Protein AF-A0A3P6GT91-F1 (afdb_monomer)

Solvent-accessible surface area (backbone atoms only — not comparable to full-atom values): 9144 Å² total; per-residue (Å²): 133,69,62,70,60,53,51,52,50,46,67,76,68,46,82,78,78,81,79,70,80,77,56,79,77,64,68,74,65,67,80,80,69,87,44,94,81,72,54,96,55,75,96,56,79,57,67,67,60,57,50,49,52,51,53,53,48,50,52,51,51,50,53,50,50,56,48,52,58,60,52,58,71,77,64,64,54,88,64,43,43,76,58,49,73,69,58,40,53,53,50,47,52,54,48,52,52,52,42,52,53,44,50,53,55,57,69,66,50,70,93,74,69,84,46,68,69,56,46,51,52,49,52,54,39,52,53,51,45,52,54,43,51,52,50,46,58,53,57,68,43,96,72,44,74,44,75,66,132

Radius of gyration: 37.12 Å; Cα contacts (8 Å, |Δi|>4): 58; chains: 1; bounding box: 46×66×112 Å

Structure (mmCIF, N/CA/C/O backbone):
data_AF-A0A3P6GT91-F1
#
_entry.id   AF-A0A3P6GT91-F1
#
loop_
_atom_site.group_PDB
_atom_site.id
_atom_site.type_symbol
_atom_site.label_atom_id
_atom_site.label_alt_id
_atom_site.label_comp_id
_atom_site.label_asym_id
_atom_site.label_entity_id
_atom_site.label_seq_id
_atom_site.pdbx_PDB_ins_code
_atom_site.Cartn_x
_atom_site.Cartn_y
_atom_site.Cartn_z
_atom_site.occupancy
_atom_site.B_iso_or_equiv
_atom_site.auth_seq_id
_atom_site.auth_comp_id
_atom_site.auth_asym_id
_atom_site.auth_atom_id
_atom_site.pdbx_PDB_model_num
ATOM 1 N N . MET A 1 1 ? -12.685 15.817 -83.928 1.00 68.56 1 MET A N 1
ATOM 2 C CA . MET A 1 1 ? -12.835 16.451 -82.597 1.00 68.56 1 MET A CA 1
ATOM 3 C C . MET A 1 1 ? -13.678 17.709 -82.746 1.00 68.56 1 MET A C 1
ATOM 5 O O . MET A 1 1 ? -13.405 18.485 -83.649 1.00 68.56 1 MET A O 1
ATOM 9 N N . ASN A 1 2 ? -14.715 17.896 -81.923 1.00 84.38 2 ASN A N 1
ATOM 10 C CA . ASN A 1 2 ? -15.602 19.068 -82.006 1.00 84.38 2 ASN A CA 1
ATOM 11 C C . ASN A 1 2 ? -15.091 20.206 -81.112 1.00 84.38 2 ASN A C 1
ATOM 13 O O . ASN A 1 2 ? -15.473 20.325 -79.948 1.00 84.38 2 ASN A O 1
ATOM 17 N N . TYR A 1 3 ? -14.224 21.045 -81.675 1.00 84.50 3 TYR A N 1
ATOM 18 C CA . TYR A 1 3 ? -13.530 22.119 -80.954 1.00 84.50 3 TYR A CA 1
ATOM 19 C C . TYR A 1 3 ? -14.463 23.217 -80.425 1.00 84.50 3 TYR A C 1
ATOM 21 O O . TYR A 1 3 ? -14.218 23.764 -79.354 1.00 84.50 3 TYR A O 1
ATOM 29 N N . ILE A 1 4 ? -15.582 23.477 -81.110 1.00 85.44 4 ILE A N 1
ATOM 30 C CA . ILE A 1 4 ? -16.583 24.468 -80.676 1.00 85.44 4 ILE A CA 1
ATOM 31 C C . ILE A 1 4 ? -17.184 24.069 -79.319 1.00 85.44 4 ILE A C 1
ATOM 33 O O . ILE A 1 4 ? -17.270 24.882 -78.402 1.00 85.44 4 ILE A O 1
ATOM 37 N N . ARG A 1 5 ? -17.537 22.787 -79.160 1.00 83.75 5 ARG A N 1
ATOM 38 C CA . ARG A 1 5 ? -18.122 22.260 -77.918 1.00 83.75 5 ARG A CA 1
ATOM 39 C C . ARG A 1 5 ? -17.104 22.203 -76.779 1.00 83.75 5 ARG A C 1
ATOM 41 O O . ARG A 1 5 ? -17.453 22.481 -75.637 1.00 83.75 5 ARG A O 1
ATOM 48 N N . ALA A 1 6 ? -15.854 21.859 -77.089 1.00 85.00 6 ALA A N 1
ATOM 49 C CA . ALA A 1 6 ? -14.773 21.822 -76.108 1.00 85.00 6 ALA A CA 1
ATOM 50 C C . ALA A 1 6 ? -14.479 23.218 -75.533 1.00 85.00 6 ALA A C 1
ATOM 52 O O . ALA A 1 6 ? -14.380 23.366 -74.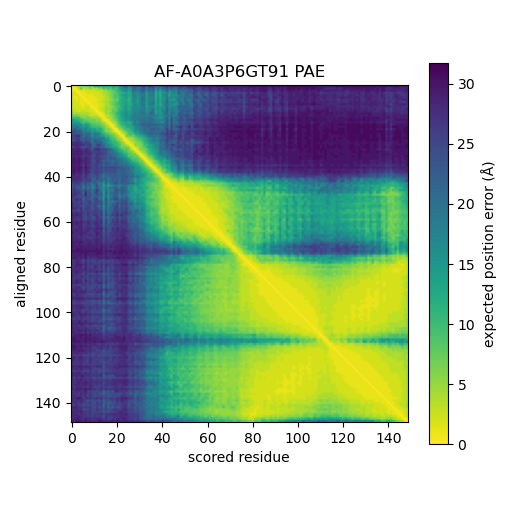317 1.00 85.00 6 ALA A O 1
ATOM 53 N N . ASN A 1 7 ? -14.434 24.246 -76.388 1.00 84.50 7 ASN A N 1
ATOM 54 C CA . ASN A 1 7 ? -14.240 25.628 -75.950 1.00 84.50 7 ASN A CA 1
ATOM 55 C C . ASN A 1 7 ? -15.432 26.153 -75.141 1.00 84.50 7 ASN A C 1
ATOM 57 O O . ASN A 1 7 ? -15.219 26.804 -74.121 1.00 84.50 7 ASN A O 1
ATOM 61 N N . ALA A 1 8 ? -16.669 25.829 -75.541 1.00 85.62 8 ALA A N 1
ATOM 62 C CA . ALA A 1 8 ? -17.860 26.210 -74.780 1.00 85.62 8 ALA A CA 1
ATOM 63 C C . ALA A 1 8 ? -17.804 25.655 -73.346 1.00 85.62 8 ALA A C 1
ATOM 65 O O . ALA A 1 8 ? -17.952 26.410 -72.390 1.00 85.62 8 ALA A O 1
ATOM 66 N N . ASN A 1 9 ? -17.474 24.367 -73.199 1.00 85.00 9 ASN A N 1
ATOM 67 C CA . ASN A 1 9 ? -17.337 23.725 -71.891 1.00 85.00 9 ASN A CA 1
ATOM 68 C C . ASN A 1 9 ? -16.182 24.306 -71.055 1.00 85.00 9 ASN A C 1
ATOM 70 O O . ASN A 1 9 ? -16.309 24.420 -69.836 1.00 85.00 9 ASN A O 1
ATOM 74 N N . ALA A 1 10 ? -15.061 24.670 -71.686 1.00 83.31 10 ALA A N 1
ATOM 75 C CA . ALA A 1 10 ? -13.914 25.260 -70.998 1.00 83.31 10 ALA A CA 1
ATOM 76 C C . ALA A 1 10 ? -14.217 26.660 -70.441 1.00 83.31 10 ALA A C 1
ATOM 78 O O . ALA A 1 10 ? -13.710 27.009 -69.383 1.00 83.31 10 ALA A O 1
ATOM 79 N N . VAL A 1 11 ? -15.060 27.450 -71.110 1.00 79.00 11 VAL A N 1
ATOM 80 C CA . VAL A 1 11 ? -15.469 28.774 -70.614 1.00 79.00 11 VAL A CA 1
ATOM 81 C C . VAL A 1 11 ? -16.519 28.657 -69.510 1.00 79.00 11 VAL A C 1
ATOM 83 O O . VAL A 1 11 ? -16.444 29.379 -68.521 1.00 79.00 11 VAL A O 1
ATOM 86 N N . THR A 1 12 ? -17.490 27.751 -69.649 1.00 79.56 12 THR A N 1
ATOM 87 C CA . THR A 1 12 ? -18.595 27.636 -68.683 1.00 79.56 12 THR A CA 1
ATOM 88 C C . THR A 1 12 ? -18.196 26.937 -67.389 1.00 79.56 12 THR A C 1
ATOM 90 O O . THR A 1 12 ? -18.691 27.297 -66.326 1.00 79.56 12 THR A O 1
ATOM 93 N N . TYR A 1 13 ? -17.324 25.929 -67.470 1.00 81.56 13 TYR A N 1
ATOM 94 C CA . TYR A 1 13 ? -16.932 25.102 -66.323 1.00 81.56 13 TYR A CA 1
ATOM 95 C C . TYR A 1 13 ? -15.445 25.212 -65.973 1.00 81.56 13 TYR A C 1
ATOM 97 O O . TYR A 1 13 ? -15.000 24.619 -64.989 1.00 81.56 13 TYR A O 1
ATOM 105 N N . GLY A 1 14 ? -14.656 25.945 -66.761 1.00 74.25 14 GLY A N 1
ATOM 106 C CA . GLY A 1 14 ? -13.252 26.177 -66.452 1.00 74.25 14 GLY A CA 1
ATOM 107 C C . GLY A 1 14 ? -13.107 27.106 -65.258 1.00 74.25 14 GLY A C 1
ATOM 108 O O . GLY A 1 14 ? -13.643 28.211 -65.229 1.00 74.25 14 GLY A O 1
ATOM 109 N N . GLN A 1 15 ? -12.339 26.673 -64.263 1.00 70.75 15 GLN A N 1
ATOM 110 C CA . GLN A 1 15 ? -11.914 27.559 -63.189 1.00 70.75 15 GLN A CA 1
ATOM 111 C C . GLN A 1 15 ? -10.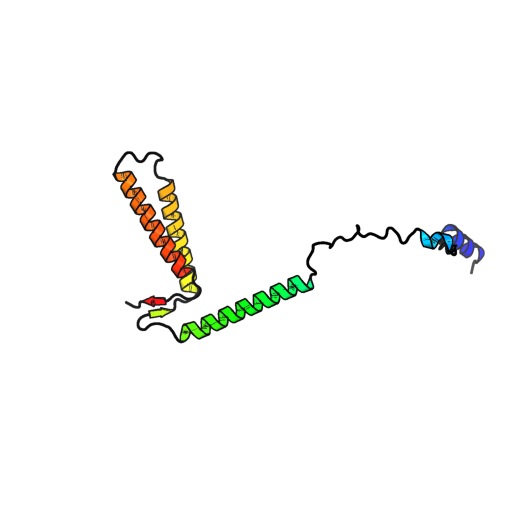908 28.565 -63.754 1.00 70.75 15 GLN A C 1
ATOM 113 O O . GLN A 1 15 ? -9.759 28.219 -64.040 1.00 70.75 15 GLN A O 1
ATOM 118 N N . VAL A 1 16 ? -11.329 29.821 -63.909 1.00 65.06 16 VAL A N 1
ATOM 119 C CA . VAL A 1 16 ? -10.414 30.921 -64.219 1.00 65.06 16 VAL A CA 1
ATOM 120 C C . VAL A 1 16 ? -9.514 31.118 -63.004 1.00 65.06 16 VAL A C 1
ATOM 122 O O . VAL A 1 16 ? -9.934 31.632 -61.968 1.00 65.06 16 VAL A O 1
ATOM 125 N N . ARG A 1 17 ? -8.251 30.695 -63.105 1.00 64.50 17 ARG A N 1
ATOM 126 C CA . ARG A 1 17 ? -7.225 31.160 -62.172 1.00 64.50 17 ARG A CA 1
ATOM 127 C C . ARG A 1 17 ? -7.024 32.643 -62.453 1.00 64.50 17 ARG A C 1
ATOM 129 O O . ARG A 1 17 ? -6.371 32.993 -63.432 1.00 64.50 17 ARG A O 1
ATOM 136 N N . ASN A 1 18 ? -7.595 33.497 -61.608 1.00 59.84 18 ASN A N 1
ATOM 137 C CA . ASN A 1 18 ? -7.303 34.926 -61.592 1.00 59.84 18 ASN A CA 1
ATOM 138 C C . ASN A 1 18 ? -5.818 35.121 -61.268 1.00 59.84 18 ASN A C 1
ATOM 140 O O . ASN A 1 18 ? -5.442 35.309 -60.117 1.00 59.84 18 ASN A O 1
ATOM 144 N N . GLN A 1 19 ? -4.961 35.077 -62.283 1.00 59.94 19 GLN A N 1
ATOM 145 C CA . GLN A 1 19 ? -3.616 35.627 -62.193 1.00 59.94 19 GLN A CA 1
ATOM 146 C C . GLN A 1 19 ? -3.716 37.109 -62.535 1.00 59.94 19 GLN A C 1
ATOM 148 O O . GLN A 1 19 ? -3.312 37.550 -63.606 1.00 59.94 19 GLN A O 1
ATOM 153 N N . ARG A 1 20 ? -4.343 37.874 -61.637 1.00 52.84 20 ARG A N 1
ATOM 154 C CA . ARG A 1 20 ? -4.221 39.329 -61.651 1.00 52.84 20 ARG A CA 1
ATOM 155 C C . ARG A 1 20 ? -2.794 39.613 -61.165 1.00 52.84 20 ARG A C 1
ATOM 157 O O . ARG A 1 20 ? -2.501 39.234 -60.031 1.00 52.84 20 ARG A O 1
ATOM 164 N N . PRO A 1 21 ? -1.882 40.168 -61.983 1.00 52.72 21 PRO A N 1
ATOM 165 C CA . PRO A 1 21 ? -0.572 40.546 -61.472 1.00 52.72 21 PRO A CA 1
ATOM 166 C C . PRO A 1 21 ? -0.800 41.621 -60.409 1.00 52.72 21 PRO A C 1
ATOM 168 O O . PRO A 1 21 ? -1.473 42.619 -60.673 1.00 52.72 21 PRO A O 1
ATOM 171 N N . ALA A 1 22 ? -0.332 41.362 -5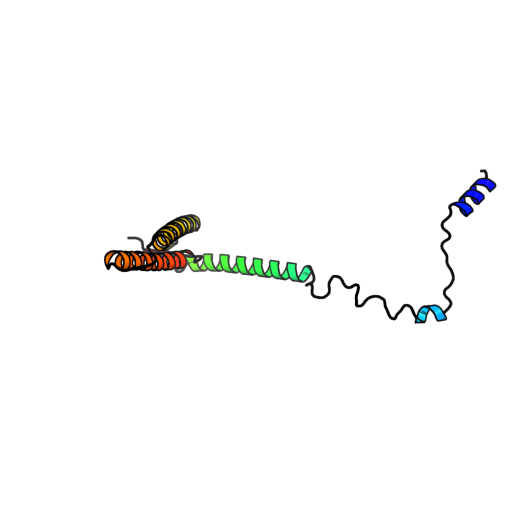9.190 1.00 54.22 22 ALA A N 1
ATOM 172 C CA . ALA A 1 22 ? -0.452 42.306 -58.091 1.00 54.22 22 ALA A CA 1
ATOM 173 C C . ALA A 1 22 ? 0.298 43.591 -58.462 1.00 54.22 22 ALA A C 1
ATOM 175 O O . ALA A 1 22 ? 1.482 43.543 -58.797 1.00 54.22 22 ALA A O 1
ATOM 176 N N . SER A 1 23 ? -0.391 44.729 -58.420 1.00 56.97 23 SER A N 1
ATOM 177 C CA . SER A 1 23 ? 0.263 46.034 -58.350 1.00 56.97 23 SER A CA 1
ATOM 178 C C . SER A 1 23 ? 1.127 46.079 -57.086 1.00 56.97 23 SER A C 1
ATOM 180 O O . SER A 1 23 ? 0.686 45.626 -56.031 1.00 56.97 23 SER A O 1
ATOM 182 N N . GLU A 1 24 ? 2.345 46.627 -57.174 1.00 53.78 24 GLU A N 1
ATOM 183 C CA . GLU A 1 24 ? 3.306 46.694 -56.053 1.00 53.78 24 GLU A CA 1
ATOM 184 C C . GLU A 1 24 ? 2.724 47.337 -54.775 1.00 53.78 24 GLU A C 1
ATOM 186 O O . GLU A 1 24 ? 3.151 47.020 -53.665 1.00 53.78 24 GLU A O 1
ATOM 191 N N . GLU A 1 25 ? 1.701 48.181 -54.920 1.00 53.03 25 GLU A N 1
ATOM 192 C CA . GLU A 1 25 ? 0.977 48.857 -53.838 1.00 53.03 25 GLU A CA 1
ATOM 193 C C . GLU A 1 25 ? 0.173 47.892 -52.932 1.00 53.03 25 GLU A C 1
ATOM 195 O O . GLU A 1 25 ? 0.028 48.148 -51.735 1.00 53.03 25 GLU A O 1
ATOM 200 N N . ASP A 1 26 ? -0.285 46.741 -53.440 1.00 49.66 26 ASP A N 1
ATOM 201 C CA . ASP A 1 26 ? -1.113 45.792 -52.671 1.00 49.66 26 ASP A CA 1
ATOM 202 C C . ASP A 1 26 ? -0.281 44.895 -51.730 1.00 49.66 26 ASP A C 1
ATOM 204 O O . ASP A 1 26 ? -0.779 44.374 -50.728 1.00 49.66 26 ASP A O 1
ATOM 208 N N . LEU A 1 27 ? 1.024 44.761 -51.991 1.00 50.31 27 LEU A N 1
ATOM 209 C CA . LEU A 1 27 ? 1.942 43.925 -51.203 1.00 50.31 27 LEU A CA 1
ATOM 210 C C . LEU A 1 27 ? 2.279 44.525 -49.827 1.00 50.31 27 LEU A C 1
ATOM 212 O O . LEU A 1 27 ? 2.831 43.835 -48.966 1.00 50.31 27 LEU A O 1
ATOM 216 N N . LYS A 1 28 ? 1.947 45.800 -49.586 1.00 45.31 28 LYS A N 1
ATOM 217 C CA . LYS A 1 28 ? 2.337 46.512 -48.359 1.00 45.31 28 LYS A CA 1
ATOM 218 C C . LYS A 1 28 ? 1.324 46.392 -47.211 1.00 45.31 28 LYS A C 1
ATOM 220 O O . LYS A 1 28 ? 1.666 46.704 -46.072 1.00 45.31 28 LYS A O 1
ATOM 225 N N . CYS A 1 29 ? 0.112 45.892 -47.469 1.00 40.44 29 CYS A N 1
ATOM 226 C CA . CYS A 1 29 ? -0.962 45.788 -46.469 1.00 40.44 29 CYS A CA 1
ATOM 227 C C . CYS A 1 29 ? -1.135 44.376 -45.862 1.00 40.44 29 CYS A C 1
ATOM 229 O O . CYS A 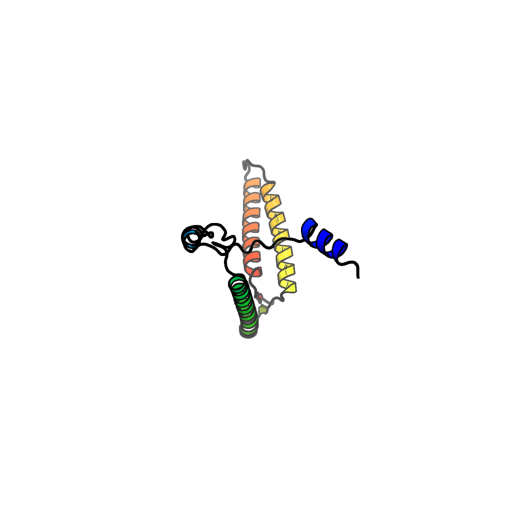1 29 ? -1.493 44.251 -44.688 1.00 40.44 29 CYS A O 1
ATOM 231 N N . GLU A 1 30 ? -0.804 43.300 -46.585 1.00 44.78 30 GLU A N 1
ATOM 232 C CA . GLU A 1 30 ? -1.022 41.925 -46.093 1.00 44.78 30 GLU A CA 1
ATOM 233 C C . GLU A 1 30 ? 0.021 41.433 -45.079 1.00 44.78 30 GLU A C 1
ATO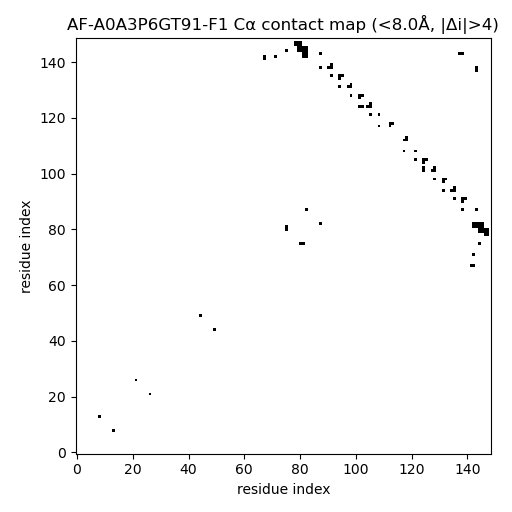M 235 O O . GLU A 1 30 ? -0.195 40.431 -44.398 1.00 44.78 30 GLU A O 1
ATOM 240 N N . ASN A 1 31 ? 1.135 42.146 -44.900 1.00 49.97 31 ASN A N 1
ATOM 241 C CA . ASN A 1 31 ? 2.201 41.673 -44.014 1.00 49.97 31 ASN A CA 1
ATOM 242 C C . ASN A 1 31 ? 2.069 42.139 -42.553 1.00 49.97 31 ASN A C 1
ATOM 244 O O . ASN A 1 31 ? 2.972 41.925 -41.747 1.00 49.97 31 ASN A O 1
ATOM 248 N N . SER A 1 32 ? 0.946 42.769 -42.187 1.00 53.53 32 SER A N 1
ATOM 249 C CA . SER A 1 32 ? 0.706 43.238 -40.813 1.00 53.53 32 SER A CA 1
ATOM 250 C C . SER A 1 32 ? -0.111 42.275 -39.939 1.00 53.53 32 SER A C 1
ATOM 252 O O . SER A 1 32 ? -0.196 42.490 -38.730 1.00 53.53 32 SER A O 1
ATOM 254 N N . ARG A 1 33 ? -0.729 41.215 -40.492 1.00 50.91 33 ARG A N 1
ATOM 255 C CA . ARG A 1 33 ? -1.738 40.424 -39.751 1.00 50.91 33 ARG A CA 1
ATOM 256 C C . ARG A 1 33 ? -1.799 38.920 -40.047 1.00 50.91 33 ARG A C 1
ATOM 258 O O . ARG A 1 33 ? -2.804 38.294 -39.716 1.00 50.91 33 ARG A O 1
ATOM 265 N N . SER A 1 34 ? -0.736 38.273 -40.527 1.00 52.41 34 SER A N 1
ATOM 266 C CA . SER A 1 34 ? -0.675 36.797 -40.535 1.00 52.41 34 SER A CA 1
ATOM 267 C C . SER A 1 34 ? -0.304 36.227 -39.152 1.00 52.41 34 SER A C 1
ATOM 269 O O . SER A 1 34 ? 0.638 35.468 -38.951 1.00 52.41 34 SER A O 1
ATOM 271 N N . SER A 1 35 ? -1.164 36.527 -38.177 1.00 55.59 35 SER A N 1
ATOM 272 C CA . SER A 1 35 ? -1.512 35.609 -37.094 1.00 55.59 35 SER A CA 1
ATOM 273 C C . SER A 1 35 ? -0.448 35.284 -36.031 1.00 55.59 35 SER A C 1
ATOM 275 O O . SER A 1 35 ? -0.159 34.129 -35.720 1.00 55.59 35 SER A O 1
ATOM 277 N N . VAL A 1 36 ? -0.009 36.295 -35.277 1.00 54.25 36 VAL A N 1
ATOM 278 C CA . VAL A 1 36 ? 0.438 36.032 -33.889 1.00 54.25 36 VAL A CA 1
ATOM 279 C C . VAL A 1 36 ? -0.655 35.265 -33.101 1.00 54.25 36 VAL A C 1
ATOM 281 O O . VAL A 1 36 ? -0.347 34.498 -32.191 1.00 54.25 36 VAL A O 1
ATOM 284 N N . THR A 1 37 ? -1.919 35.386 -33.526 1.00 54.81 37 THR A N 1
ATOM 285 C CA . THR A 1 37 ? -3.135 34.813 -32.935 1.00 54.81 37 THR A CA 1
ATOM 286 C C . THR A 1 37 ? -3.655 33.496 -33.544 1.00 54.81 37 THR A C 1
ATOM 288 O O . THR A 1 37 ? -4.572 32.927 -32.964 1.00 54.81 37 THR A O 1
ATOM 291 N N . ALA A 1 38 ? -3.089 32.933 -34.625 1.00 55.56 38 ALA A N 1
ATOM 292 C CA . ALA A 1 38 ? -3.492 31.594 -35.130 1.00 55.56 38 ALA A CA 1
ATOM 293 C C . ALA A 1 38 ? -2.584 30.465 -34.614 1.00 55.56 38 ALA A C 1
ATOM 295 O O . ALA A 1 38 ? -2.441 29.404 -35.219 1.00 55.56 38 ALA A O 1
ATOM 296 N N . ARG A 1 39 ? -1.905 30.688 -33.490 1.00 59.50 39 ARG A N 1
ATOM 297 C CA . ARG A 1 39 ? -0.873 29.777 -32.998 1.00 59.50 39 ARG A CA 1
ATOM 298 C C . ARG A 1 39 ? -1.494 28.821 -31.977 1.00 59.50 39 ARG A C 1
ATOM 300 O O . ARG A 1 39 ? -1.322 29.008 -30.777 1.00 59.50 39 ARG A O 1
ATOM 307 N N . SER A 1 40 ? -2.176 27.763 -32.435 1.00 63.25 40 SER A N 1
ATOM 308 C CA . SER A 1 40 ? -2.865 26.751 -31.589 1.00 63.25 40 SER A CA 1
ATOM 309 C C . SER A 1 40 ? -1.968 25.992 -30.583 1.00 63.25 40 SER A C 1
ATOM 311 O O . SER A 1 40 ? -2.429 25.087 -29.874 1.00 63.25 40 SER A O 1
ATOM 313 N N . ASN A 1 41 ? -0.677 26.327 -30.550 1.00 65.00 41 ASN A N 1
ATOM 314 C CA . ASN A 1 41 ? 0.389 25.630 -29.843 1.00 65.00 41 ASN A CA 1
ATOM 315 C C . ASN A 1 41 ? 1.227 26.553 -28.941 1.00 65.00 41 ASN A C 1
ATOM 317 O O . ASN A 1 41 ? 2.220 26.098 -28.379 1.00 65.00 41 ASN A O 1
ATOM 321 N N . LEU A 1 42 ? 0.853 27.828 -28.768 1.00 76.94 42 LEU A N 1
ATOM 322 C CA . LEU A 1 42 ? 1.480 28.669 -27.743 1.00 76.94 42 LEU A CA 1
ATOM 323 C C . LEU A 1 42 ? 1.204 28.075 -26.352 1.00 76.94 42 LEU A C 1
ATOM 325 O O . LEU A 1 42 ? 0.086 27.658 -26.060 1.00 76.94 42 LEU A O 1
ATOM 329 N N . GLY A 1 43 ? 2.238 27.979 -25.515 1.00 80.62 43 GLY A N 1
ATOM 330 C CA . GLY A 1 43 ? 2.153 27.398 -24.168 1.00 80.62 43 GLY A CA 1
ATOM 331 C C . GLY A 1 43 ? 2.176 25.863 -24.101 1.00 80.62 43 GLY A C 1
ATOM 332 O O . GLY A 1 43 ? 2.335 25.313 -23.013 1.00 80.62 43 GLY A O 1
ATOM 333 N N . LYS A 1 44 ? 2.081 25.147 -25.232 1.00 85.06 44 LYS A N 1
ATOM 334 C CA . LYS A 1 44 ? 2.223 23.681 -25.267 1.00 85.06 44 LYS A CA 1
ATOM 335 C C . LYS A 1 44 ? 3.683 23.298 -25.477 1.00 85.06 44 LYS A C 1
ATOM 337 O O . LYS A 1 44 ? 4.355 23.844 -26.350 1.00 85.06 44 LYS A O 1
ATOM 342 N N . LEU A 1 45 ? 4.168 22.316 -24.716 1.00 87.56 45 LEU A N 1
ATOM 343 C CA . LEU A 1 45 ? 5.492 21.757 -24.969 1.00 87.56 45 LEU A CA 1
ATOM 344 C C . LEU A 1 45 ? 5.496 20.995 -26.306 1.00 87.56 45 LEU A C 1
ATOM 346 O O . LEU A 1 45 ? 4.609 20.169 -26.536 1.00 87.56 45 LEU A O 1
ATOM 350 N N . PRO A 1 46 ? 6.512 21.200 -27.160 1.00 90.25 46 PRO A N 1
ATOM 351 C CA . PRO A 1 46 ? 6.742 20.364 -28.329 1.00 90.25 46 PRO A CA 1
ATOM 352 C C . PRO A 1 46 ? 6.756 18.863 -28.003 1.00 90.25 46 PRO A C 1
ATOM 354 O O . PRO A 1 46 ? 7.355 18.431 -27.014 1.00 90.25 46 PRO A O 1
ATOM 357 N N . CYS A 1 47 ? 6.156 18.048 -28.878 1.00 89.88 47 CYS A N 1
ATOM 358 C CA . CYS A 1 47 ? 6.005 16.600 -28.672 1.00 89.88 47 CYS A CA 1
ATOM 359 C C . CYS A 1 47 ? 7.336 15.884 -28.381 1.00 89.88 47 CYS A C 1
ATOM 361 O O . CYS A 1 47 ? 7.380 14.961 -27.568 1.00 89.88 47 CYS A O 1
ATOM 363 N N . TYR A 1 48 ? 8.434 16.327 -29.002 1.00 93.38 48 TYR A N 1
ATOM 364 C CA . TYR A 1 48 ? 9.752 15.726 -28.796 1.00 93.38 48 TYR A CA 1
ATOM 365 C C . TYR A 1 48 ? 10.289 15.942 -27.372 1.00 93.38 48 TYR A C 1
ATOM 367 O O . TYR A 1 48 ? 10.946 15.049 -26.845 1.00 93.38 48 TYR A O 1
ATOM 375 N N . LEU A 1 49 ? 9.980 17.075 -26.725 1.00 94.50 49 LEU A N 1
ATOM 376 C CA . LEU A 1 49 ? 10.378 17.337 -25.337 1.00 94.50 49 LEU A CA 1
ATOM 377 C C . LEU A 1 49 ? 9.596 16.455 -24.365 1.00 94.50 49 LEU A C 1
ATOM 379 O O . LEU A 1 49 ? 10.173 15.915 -23.424 1.00 94.50 49 LEU A O 1
ATOM 383 N N . ILE A 1 50 ? 8.298 16.258 -24.617 1.00 95.31 50 ILE A N 1
ATOM 384 C CA . ILE A 1 50 ? 7.458 15.344 -23.830 1.00 95.31 50 ILE A CA 1
ATOM 385 C C . ILE A 1 50 ? 7.987 13.912 -23.957 1.00 95.31 50 ILE A C 1
ATOM 387 O O . ILE A 1 50 ? 8.169 13.233 -22.946 1.00 95.31 50 ILE A O 1
ATOM 391 N N . ARG A 1 51 ? 8.272 13.465 -25.188 1.00 96.25 51 ARG A N 1
ATOM 392 C CA . ARG A 1 51 ? 8.848 12.141 -25.455 1.00 96.25 51 ARG A CA 1
ATOM 393 C C . ARG A 1 51 ? 10.197 11.969 -24.755 1.00 96.25 51 ARG A C 1
ATOM 395 O O . ARG A 1 51 ? 10.362 11.013 -24.008 1.00 96.25 51 ARG A O 1
ATOM 402 N N . ARG A 1 52 ? 11.109 12.932 -24.905 1.00 96.69 52 ARG A N 1
ATOM 403 C CA . ARG A 1 52 ? 12.427 12.907 -24.258 1.00 96.69 52 ARG A CA 1
ATOM 404 C C . ARG A 1 52 ? 12.324 12.843 -22.733 1.00 96.69 52 ARG A C 1
ATOM 406 O O . ARG A 1 52 ? 13.007 12.038 -22.113 1.00 96.69 52 ARG A O 1
ATOM 413 N N . ARG A 1 53 ? 11.429 13.627 -22.119 1.00 96.00 53 ARG A N 1
ATOM 414 C CA . ARG A 1 53 ? 11.193 13.578 -20.666 1.00 96.00 53 ARG A CA 1
ATOM 415 C C . ARG A 1 53 ? 10.710 12.197 -20.216 1.00 96.00 53 ARG A C 1
ATOM 417 O O . ARG A 1 53 ? 11.180 11.707 -19.194 1.00 96.00 53 ARG A O 1
ATOM 424 N N . LYS A 1 54 ? 9.804 11.566 -20.973 1.00 95.88 54 LYS A N 1
ATOM 425 C CA . LYS A 1 54 ? 9.334 10.198 -20.694 1.00 95.88 54 LYS A CA 1
ATOM 426 C C . LYS A 1 54 ? 10.462 9.172 -20.813 1.00 95.88 54 LYS A C 1
ATOM 428 O O . LYS A 1 54 ? 10.606 8.340 -19.926 1.00 95.88 54 LYS A O 1
ATOM 433 N N . GLU A 1 55 ? 11.280 9.253 -21.861 1.00 96.19 55 GLU A N 1
ATOM 434 C CA . GLU A 1 55 ? 12.438 8.369 -22.054 1.00 96.19 55 GLU A CA 1
ATOM 435 C C . GLU A 1 55 ? 13.463 8.513 -20.921 1.00 96.19 55 GLU A C 1
ATOM 437 O O . GLU A 1 55 ? 13.931 7.517 -20.374 1.00 96.19 55 GLU A O 1
ATOM 442 N N . GLU A 1 56 ? 13.790 9.743 -20.519 1.00 95.19 56 GLU A N 1
ATOM 443 C CA . GLU A 1 56 ? 14.703 10.004 -19.400 1.00 95.19 56 GLU A CA 1
ATOM 444 C C . GLU A 1 56 ? 14.136 9.497 -18.066 1.00 95.19 56 GLU A C 1
ATOM 446 O O . GLU A 1 56 ? 14.875 8.940 -17.254 1.00 95.19 56 GLU A O 1
ATOM 451 N N . GLN A 1 57 ? 12.829 9.652 -17.837 1.00 93.38 57 GLN A N 1
ATOM 452 C CA . GLN A 1 57 ? 12.150 9.095 -16.665 1.00 93.38 57 GLN A CA 1
ATOM 453 C C . GLN A 1 57 ? 12.188 7.563 -16.659 1.00 93.38 57 GLN A C 1
ATOM 455 O O . GLN A 1 57 ? 12.499 6.978 -15.623 1.00 93.38 57 GLN A O 1
ATOM 460 N N . ALA A 1 58 ? 11.936 6.921 -17.801 1.00 94.00 58 ALA A N 1
ATOM 461 C CA . ALA A 1 58 ? 12.008 5.469 -17.938 1.00 94.00 58 ALA A CA 1
ATOM 462 C C . ALA A 1 58 ? 13.426 4.946 -17.660 1.00 94.00 58 ALA A C 1
ATOM 464 O O . ALA A 1 58 ? 13.595 4.071 -16.814 1.00 94.00 58 ALA A O 1
ATOM 465 N N . LYS A 1 59 ? 14.454 5.558 -18.267 1.00 93.25 59 LYS A N 1
ATOM 466 C CA . LYS A 1 59 ? 15.865 5.217 -18.016 1.00 93.25 59 LYS A CA 1
ATOM 467 C C . LYS A 1 59 ? 16.245 5.379 -16.543 1.00 93.25 59 LYS A C 1
ATOM 469 O O . LYS A 1 59 ? 16.901 4.515 -15.974 1.00 93.25 59 LYS A O 1
ATOM 474 N N . LYS A 1 60 ? 15.820 6.470 -15.892 1.00 90.94 60 LYS A N 1
ATOM 475 C CA . LYS A 1 60 ? 16.058 6.677 -14.451 1.00 90.94 60 LYS A CA 1
ATOM 476 C C . LYS A 1 60 ? 15.376 5.607 -13.597 1.00 90.94 60 LYS A C 1
ATOM 478 O O . LYS A 1 60 ? 15.986 5.133 -12.644 1.00 90.94 60 LYS A O 1
ATOM 483 N N . ALA A 1 61 ? 14.145 5.222 -13.932 1.00 86.94 61 ALA A N 1
ATOM 484 C CA . ALA A 1 61 ? 13.420 4.171 -13.222 1.00 86.94 61 ALA A CA 1
ATOM 485 C C . ALA A 1 61 ? 14.101 2.800 -13.373 1.00 86.94 61 ALA A C 1
ATOM 487 O O . ALA A 1 61 ? 14.232 2.072 -12.394 1.00 86.94 61 ALA A O 1
ATOM 488 N N . GLU A 1 62 ? 14.588 2.470 -14.569 1.00 86.06 62 GLU A N 1
ATOM 489 C CA . GLU A 1 62 ? 15.342 1.241 -14.840 1.00 86.06 62 GLU A CA 1
ATOM 490 C C . GLU A 1 62 ? 16.689 1.208 -14.097 1.00 86.06 62 GLU A C 1
ATOM 492 O O . GLU A 1 62 ? 17.032 0.214 -13.451 1.00 86.06 62 GLU A O 1
ATOM 497 N N . LEU A 1 63 ? 17.427 2.324 -14.091 1.00 84.69 63 LEU A N 1
ATOM 498 C CA . LEU A 1 63 ? 18.655 2.454 -13.302 1.00 84.69 63 LEU A CA 1
ATOM 499 C C . LEU A 1 63 ? 18.388 2.327 -11.797 1.00 84.69 63 LEU A C 1
ATOM 501 O O . LEU A 1 63 ? 19.178 1.713 -11.089 1.00 84.69 63 LEU A O 1
ATOM 505 N N . ALA A 1 64 ? 17.279 2.874 -11.296 1.00 80.25 64 ALA A N 1
ATOM 506 C CA . ALA A 1 64 ? 16.903 2.724 -9.893 1.00 80.25 64 ALA A CA 1
ATOM 507 C C . ALA A 1 64 ? 16.575 1.263 -9.543 1.00 80.25 64 ALA A C 1
ATOM 509 O O . ALA A 1 64 ? 17.029 0.777 -8.512 1.00 80.25 64 ALA A O 1
ATOM 510 N N . ARG A 1 65 ? 15.852 0.542 -10.413 1.00 77.00 65 ARG A N 1
ATOM 511 C CA . ARG A 1 65 ? 15.579 -0.898 -10.240 1.00 77.00 65 ARG A CA 1
ATOM 512 C C . ARG A 1 65 ? 16.868 -1.715 -10.216 1.00 77.00 65 ARG A C 1
ATOM 514 O O . ARG A 1 65 ? 17.120 -2.419 -9.248 1.00 77.00 65 ARG A O 1
ATOM 521 N N . SER A 1 66 ? 17.733 -1.532 -11.213 1.00 73.81 66 SER A N 1
ATOM 522 C CA . SER A 1 66 ? 18.992 -2.284 -11.293 1.00 73.81 66 SER A CA 1
ATOM 523 C C . SER A 1 66 ? 19.943 -1.993 -10.128 1.00 73.81 66 SER A C 1
ATOM 525 O O . SER A 1 66 ? 20.608 -2.912 -9.654 1.00 73.81 66 SER A O 1
ATOM 527 N N . LYS A 1 67 ? 19.991 -0.751 -9.623 1.00 73.44 67 LYS A N 1
ATOM 528 C CA . LYS A 1 67 ? 20.718 -0.412 -8.387 1.00 73.44 67 LYS A CA 1
ATOM 529 C C . LYS A 1 67 ? 20.126 -1.104 -7.164 1.00 73.44 67 LYS A C 1
ATOM 531 O O . LYS A 1 67 ? 20.874 -1.729 -6.424 1.00 73.44 67 LYS A O 1
ATOM 536 N N . ASN A 1 68 ? 18.806 -1.049 -6.996 1.00 68.00 68 ASN A N 1
ATOM 537 C CA . ASN A 1 68 ? 18.102 -1.707 -5.894 1.00 68.00 68 ASN A CA 1
ATOM 538 C C . ASN A 1 68 ? 18.355 -3.224 -5.878 1.00 68.00 68 ASN A C 1
ATOM 540 O O . ASN A 1 68 ? 18.561 -3.811 -4.817 1.00 68.00 68 ASN A O 1
ATOM 544 N N . ASP A 1 69 ? 18.393 -3.862 -7.047 1.00 67.50 69 ASP A N 1
ATOM 545 C CA . ASP A 1 69 ? 18.684 -5.292 -7.154 1.00 67.50 69 ASP A CA 1
ATOM 546 C C . ASP A 1 69 ? 20.143 -5.616 -6.812 1.00 67.50 69 ASP A C 1
ATOM 548 O O . ASP A 1 69 ? 20.401 -6.571 -6.077 1.00 67.50 69 ASP A O 1
ATOM 552 N N . ARG A 1 70 ? 21.092 -4.786 -7.273 1.00 63.19 70 ARG A N 1
ATOM 553 C CA . ARG A 1 70 ? 22.527 -4.936 -6.976 1.00 63.19 70 ARG A CA 1
ATOM 554 C C . ARG A 1 70 ? 22.857 -4.696 -5.502 1.00 63.19 70 ARG A C 1
ATOM 556 O O . ARG A 1 70 ? 23.607 -5.471 -4.918 1.00 63.19 70 ARG A O 1
ATOM 563 N N . GLU A 1 71 ? 22.305 -3.645 -4.901 1.00 60.84 71 GLU A N 1
ATOM 564 C CA . GLU A 1 71 ? 22.527 -3.302 -3.490 1.00 60.84 71 GLU A CA 1
ATOM 565 C C . GLU A 1 71 ? 21.800 -4.277 -2.551 1.00 60.84 71 GLU A C 1
ATOM 567 O O . GLU A 1 71 ? 22.340 -4.658 -1.512 1.00 60.84 71 GLU A O 1
ATOM 572 N N . GLY A 1 72 ? 20.616 -4.763 -2.940 1.00 58.06 72 GLY A N 1
ATOM 573 C CA . GLY A 1 72 ? 19.807 -5.663 -2.116 1.00 58.06 72 GLY A CA 1
ATOM 574 C C . GLY A 1 72 ? 20.405 -7.059 -1.895 1.00 58.06 72 GLY A C 1
ATOM 575 O O . GLY A 1 72 ? 20.051 -7.720 -0.922 1.00 58.06 72 GLY A O 1
ATOM 576 N N . SER A 1 73 ? 21.315 -7.521 -2.760 1.00 57.69 73 SER A N 1
ATOM 577 C CA . SER A 1 73 ? 21.989 -8.817 -2.577 1.00 57.69 73 SER A CA 1
ATOM 578 C C . SER A 1 73 ? 23.227 -8.739 -1.678 1.00 57.69 73 SER A C 1
ATOM 580 O O . SER A 1 73 ? 23.599 -9.749 -1.090 1.00 57.69 73 SER A O 1
ATOM 582 N N . ALA A 1 74 ? 23.876 -7.575 -1.573 1.00 60.94 74 ALA A N 1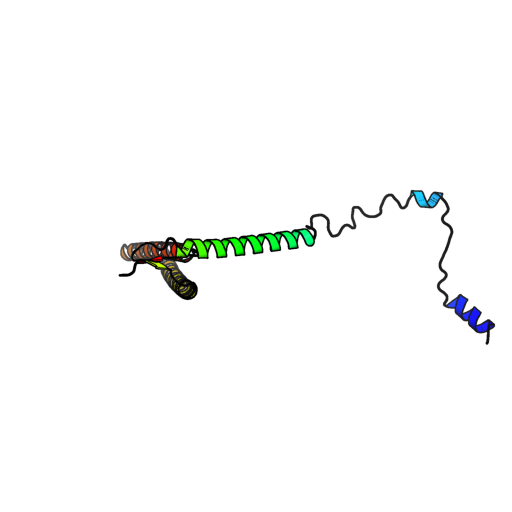
ATOM 583 C CA . ALA A 1 74 ? 25.144 -7.422 -0.852 1.00 60.94 74 ALA A CA 1
ATOM 584 C C . ALA A 1 74 ? 24.973 -6.990 0.620 1.00 60.94 74 ALA A C 1
ATOM 586 O O . ALA A 1 74 ? 25.919 -7.091 1.394 1.00 60.94 74 ALA A O 1
ATOM 587 N N . LEU A 1 75 ? 23.779 -6.526 1.013 1.00 69.62 75 LEU A N 1
ATOM 588 C CA . LEU A 1 75 ? 23.492 -5.964 2.343 1.00 69.62 75 LEU A CA 1
ATOM 589 C C . LEU A 1 75 ? 22.360 -6.676 3.099 1.00 69.62 75 LEU A C 1
ATOM 591 O O . LEU A 1 75 ? 21.767 -6.087 4.001 1.00 69.62 75 LEU A O 1
ATOM 595 N N . THR A 1 76 ? 22.028 -7.925 2.762 1.00 76.25 76 THR A N 1
ATOM 596 C CA . THR A 1 76 ? 21.044 -8.663 3.573 1.00 76.25 76 THR A CA 1
ATOM 597 C C . THR A 1 76 ? 21.627 -8.881 4.977 1.00 76.25 76 THR A C 1
ATOM 599 O O . THR A 1 76 ? 22.662 -9.543 5.089 1.00 76.25 76 THR A O 1
ATOM 602 N N . PRO A 1 77 ? 21.021 -8.328 6.047 1.00 83.25 77 PRO A N 1
ATOM 603 C CA . PRO A 1 77 ? 21.557 -8.489 7.392 1.00 83.25 77 PRO A CA 1
ATOM 604 C C . PRO A 1 77 ? 21.552 -9.970 7.807 1.00 83.25 77 PRO A C 1
ATOM 606 O O . PRO A 1 77 ? 20.648 -10.711 7.409 1.00 83.25 77 PRO A O 1
ATOM 609 N N . PRO A 1 78 ? 22.517 -10.428 8.623 1.00 86.06 78 PRO A N 1
ATOM 610 C CA . PRO A 1 78 ? 22.527 -11.803 9.112 1.00 86.06 78 PRO A CA 1
ATOM 611 C C . PRO A 1 78 ? 21.230 -12.121 9.872 1.00 86.06 78 PRO A C 1
ATOM 613 O O . PRO A 1 78 ? 20.672 -11.272 10.573 1.00 86.06 78 PRO A O 1
ATOM 616 N N . GLY A 1 79 ? 20.714 -13.338 9.690 1.00 89.50 79 GLY A N 1
ATOM 617 C CA . GLY A 1 79 ? 19.435 -13.766 10.272 1.00 89.50 79 GLY A CA 1
ATOM 618 C C . GLY A 1 79 ? 18.196 -13.098 9.664 1.00 89.50 79 GLY A C 1
ATOM 619 O O . GLY A 1 79 ? 17.112 -13.234 10.218 1.00 89.50 79 GLY A O 1
ATOM 620 N N . HIS A 1 80 ? 18.328 -12.374 8.548 1.00 91.44 80 HIS A N 1
ATOM 621 C CA . HIS A 1 80 ? 17.197 -11.794 7.827 1.00 91.44 80 HIS A CA 1
ATOM 622 C C . HIS A 1 80 ? 17.086 -12.368 6.415 1.00 91.44 80 HIS A C 1
ATOM 624 O O . HIS A 1 80 ? 18.070 -12.760 5.791 1.00 91.44 80 HIS A O 1
ATOM 630 N N . ARG A 1 81 ? 15.863 -12.375 5.888 1.00 91.12 81 ARG A N 1
ATOM 631 C CA . ARG A 1 81 ? 15.537 -12.772 4.519 1.00 91.12 81 ARG A CA 1
ATOM 632 C C . ARG A 1 81 ? 14.846 -11.622 3.793 1.00 91.12 81 ARG A C 1
ATOM 634 O O . ARG A 1 81 ? 13.941 -10.990 4.336 1.00 91.12 81 ARG A O 1
ATOM 641 N N . ARG A 1 82 ? 15.234 -11.383 2.537 1.00 89.44 82 ARG A N 1
ATOM 642 C CA . ARG A 1 82 ? 14.539 -10.447 1.641 1.00 89.44 82 ARG A CA 1
ATOM 643 C C . ARG A 1 82 ? 13.175 -11.012 1.234 1.00 89.44 82 ARG A C 1
ATOM 645 O O . ARG A 1 82 ? 13.075 -12.164 0.812 1.00 89.44 82 ARG A O 1
ATOM 652 N N . VAL A 1 83 ? 12.140 -10.185 1.336 1.00 91.69 83 VAL A N 1
ATOM 653 C CA . VAL A 1 83 ? 10.780 -10.511 0.883 1.00 91.69 83 VAL A CA 1
ATOM 654 C C . VAL A 1 83 ? 10.718 -10.421 -0.639 1.00 91.69 83 VAL A C 1
ATOM 656 O O . VAL A 1 83 ? 11.214 -9.452 -1.220 1.00 91.69 83 VAL A O 1
ATOM 659 N N . SER A 1 84 ? 10.117 -11.420 -1.288 1.00 92.62 84 SER A N 1
ATOM 660 C CA . SER A 1 84 ? 9.873 -11.372 -2.736 1.00 92.62 84 SER A CA 1
ATOM 661 C C . SER A 1 84 ? 8.807 -10.327 -3.089 1.00 92.62 84 SER A C 1
ATOM 663 O O . SER A 1 84 ? 7.994 -9.940 -2.248 1.00 92.62 84 SER A O 1
ATOM 665 N N . GLU A 1 85 ? 8.781 -9.847 -4.335 1.00 91.12 85 GLU A N 1
ATOM 666 C CA . GLU A 1 85 ? 7.791 -8.837 -4.739 1.00 91.12 85 GLU A CA 1
ATOM 667 C C . GLU A 1 85 ? 6.347 -9.356 -4.638 1.00 91.12 85 GLU A C 1
ATOM 669 O O . GLU A 1 85 ? 5.458 -8.614 -4.210 1.00 91.12 85 GLU A O 1
ATOM 674 N N . ASP A 1 86 ? 6.125 -10.633 -4.951 1.00 93.75 86 ASP A N 1
ATOM 675 C CA . ASP A 1 86 ? 4.821 -11.294 -4.846 1.00 93.75 86 ASP A CA 1
ATOM 676 C C . ASP A 1 86 ? 4.371 -11.444 -3.390 1.00 93.75 86 ASP A C 1
ATOM 678 O O . ASP A 1 86 ? 3.225 -11.150 -3.057 1.00 93.75 86 ASP A O 1
ATOM 682 N N . GLU A 1 87 ? 5.265 -11.875 -2.495 1.00 94.81 87 GLU A N 1
ATOM 683 C CA . GLU A 1 87 ? 4.956 -11.946 -1.063 1.00 94.81 87 GLU A CA 1
ATOM 684 C C . GLU A 1 87 ? 4.657 -10.551 -0.511 1.00 94.81 87 GLU A C 1
ATOM 686 O O . GLU A 1 87 ? 3.652 -10.368 0.169 1.00 94.81 87 GLU A O 1
ATOM 691 N N . ARG A 1 88 ? 5.465 -9.544 -0.868 1.00 95.31 88 ARG A N 1
ATOM 692 C CA . ARG A 1 88 ? 5.274 -8.156 -0.428 1.00 95.31 88 ARG A CA 1
ATOM 693 C C . ARG A 1 88 ? 3.939 -7.577 -0.896 1.00 95.31 88 ARG A C 1
ATOM 695 O O . ARG A 1 88 ? 3.271 -6.880 -0.142 1.00 95.31 88 ARG A O 1
ATOM 702 N N . THR A 1 89 ? 3.556 -7.802 -2.150 1.00 96.06 89 THR A N 1
ATOM 703 C CA . THR A 1 89 ? 2.280 -7.280 -2.672 1.00 96.06 89 THR A CA 1
ATOM 704 C C . THR A 1 89 ? 1.085 -7.962 -2.015 1.00 96.06 89 THR A C 1
ATOM 706 O O . THR A 1 89 ? 0.118 -7.282 -1.670 1.00 96.06 89 THR A O 1
ATOM 709 N N . LYS A 1 90 ? 1.172 -9.273 -1.756 1.00 97.44 90 LYS A N 1
ATOM 710 C CA . LYS A 1 90 ? 0.162 -10.010 -0.985 1.00 97.44 90 LYS A CA 1
ATOM 711 C C . LYS A 1 90 ? 0.046 -9.494 0.449 1.00 97.44 90 LYS A C 1
ATOM 713 O O . LYS A 1 90 ? -1.070 -9.257 0.907 1.00 97.44 90 LYS A O 1
ATOM 718 N N . THR A 1 91 ? 1.164 -9.275 1.149 1.00 96.69 91 THR A N 1
ATOM 719 C CA . THR A 1 91 ? 1.125 -8.724 2.513 1.00 96.69 91 THR A CA 1
ATOM 720 C C . THR A 1 91 ? 0.586 -7.299 2.534 1.00 96.69 91 THR A C 1
ATOM 722 O O . THR A 1 91 ? -0.248 -6.992 3.379 1.00 96.69 91 THR A O 1
ATOM 725 N N . LEU A 1 92 ? 0.974 -6.443 1.580 1.00 97.12 92 LEU A N 1
ATOM 726 C CA . LEU A 1 92 ? 0.406 -5.098 1.442 1.00 97.12 92 LEU A CA 1
ATOM 727 C C . LEU A 1 92 ? -1.112 -5.124 1.257 1.00 97.12 92 LEU A C 1
ATOM 729 O O . LEU A 1 92 ? -1.809 -4.347 1.904 1.00 97.12 92 LEU A O 1
ATOM 733 N N . ALA A 1 93 ? -1.629 -6.009 0.401 1.00 98.00 93 ALA A N 1
ATOM 734 C CA . ALA A 1 93 ? -3.068 -6.140 0.193 1.00 98.00 93 ALA A CA 1
ATOM 735 C C . ALA A 1 93 ? -3.792 -6.518 1.497 1.00 98.00 93 ALA A C 1
ATOM 737 O O . ALA A 1 93 ? -4.758 -5.855 1.872 1.00 98.00 93 ALA A O 1
ATOM 738 N N . ALA A 1 94 ? -3.268 -7.506 2.229 1.00 98.12 94 ALA A N 1
ATOM 739 C CA . ALA A 1 94 ? -3.819 -7.919 3.519 1.00 98.12 94 ALA A CA 1
ATOM 740 C C . ALA A 1 94 ? -3.762 -6.796 4.575 1.00 98.12 94 ALA A C 1
ATOM 742 O O . ALA A 1 94 ? -4.718 -6.597 5.324 1.00 98.12 94 ALA A O 1
ATOM 743 N N . LEU A 1 95 ? -2.670 -6.023 4.619 1.00 98.06 95 LEU A N 1
ATOM 744 C CA . LEU A 1 95 ? -2.535 -4.877 5.524 1.00 98.06 95 LEU A CA 1
ATOM 745 C C . LEU A 1 95 ? -3.543 -3.768 5.199 1.00 98.06 95 LEU A C 1
ATOM 747 O O . LEU A 1 95 ? -4.154 -3.213 6.110 1.00 98.06 95 LEU A O 1
ATOM 751 N N . HIS A 1 96 ? -3.755 -3.464 3.916 1.00 98.25 96 HIS A N 1
ATOM 752 C CA . HIS A 1 96 ? -4.754 -2.482 3.493 1.00 98.25 96 HIS A CA 1
ATOM 753 C C . HIS A 1 96 ? -6.181 -2.916 3.836 1.00 98.25 96 HIS A C 1
ATOM 755 O O . HIS A 1 96 ? -6.974 -2.087 4.284 1.00 98.25 96 HIS A O 1
ATOM 761 N N . GLU A 1 97 ? -6.502 -4.200 3.672 1.00 98.38 97 GLU A N 1
ATOM 762 C CA . GLU A 1 97 ? -7.793 -4.757 4.078 1.00 98.38 97 GLU A CA 1
ATOM 763 C C . GLU A 1 97 ? -7.994 -4.640 5.597 1.00 98.38 97 GLU A C 1
ATOM 765 O O . GLU A 1 97 ? -9.0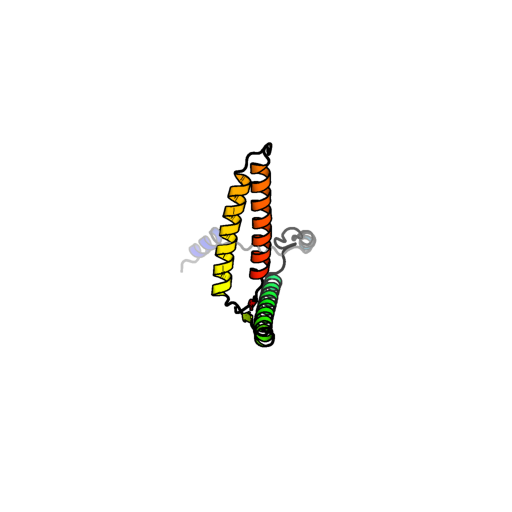11 -4.116 6.055 1.00 98.38 97 GLU A O 1
ATOM 770 N N . ALA A 1 98 ? -6.996 -5.039 6.393 1.00 98.25 98 ALA A N 1
ATOM 771 C CA . ALA A 1 98 ? -7.037 -4.906 7.848 1.00 98.25 98 ALA A CA 1
ATOM 772 C C . ALA A 1 98 ? -7.192 -3.443 8.300 1.00 98.25 98 ALA A C 1
ATOM 774 O O . ALA A 1 98 ? -7.958 -3.159 9.224 1.00 98.25 98 ALA A O 1
ATOM 775 N N . HIS A 1 99 ? -6.506 -2.516 7.629 1.00 98.31 99 HIS A N 1
ATOM 776 C CA . HIS A 1 99 ? -6.592 -1.083 7.892 1.00 98.31 99 HIS A CA 1
ATOM 777 C C . HIS A 1 99 ? -7.983 -0.524 7.568 1.00 98.31 99 HIS A C 1
ATOM 779 O O . HIS A 1 99 ? -8.579 0.165 8.394 1.00 98.31 99 HIS A O 1
ATOM 785 N N . ALA A 1 100 ? -8.545 -0.864 6.404 1.00 98.25 100 ALA A N 1
ATOM 786 C CA . ALA A 1 100 ? -9.905 -0.470 6.036 1.00 98.25 100 ALA A CA 1
ATOM 787 C C . ALA A 1 100 ? -10.943 -1.009 7.036 1.00 98.25 100 ALA A C 1
ATOM 789 O O . ALA A 1 100 ? -11.844 -0.280 7.454 1.00 98.25 100 ALA A O 1
ATOM 790 N N . ASN A 1 101 ? -10.769 -2.253 7.490 1.00 98.12 101 ASN A N 1
ATOM 791 C CA . ASN A 1 101 ? -11.619 -2.856 8.511 1.00 98.12 101 ASN A CA 1
ATOM 792 C C . ASN A 1 101 ? -11.523 -2.107 9.851 1.00 98.12 101 ASN A C 1
ATOM 794 O O . ASN A 1 101 ? -12.559 -1.798 10.441 1.00 98.12 101 ASN A O 1
ATOM 798 N N . ALA A 1 102 ? -10.318 -1.771 10.322 1.00 97.75 102 ALA A N 1
ATOM 799 C CA . ALA A 1 102 ? -10.128 -1.003 11.555 1.00 97.75 102 ALA A CA 1
ATOM 800 C C . ALA A 1 102 ? -10.728 0.413 11.455 1.00 97.75 102 ALA A C 1
ATOM 802 O O . ALA A 1 102 ? -11.435 0.843 12.368 1.00 97.75 102 ALA A O 1
ATOM 803 N N . LEU A 1 103 ? -10.543 1.096 10.317 1.00 97.94 103 LEU A N 1
ATOM 804 C CA . LEU A 1 103 ? -11.173 2.392 10.048 1.00 97.94 103 LEU A CA 1
ATOM 805 C C . LEU A 1 103 ? -12.700 2.309 10.076 1.00 97.94 103 LEU A C 1
ATOM 807 O O . LEU A 1 103 ? -13.339 3.160 10.689 1.00 97.94 103 LEU A O 1
ATOM 811 N N . SER A 1 104 ? -13.291 1.282 9.458 1.00 97.94 104 SER A N 1
ATOM 812 C CA . SER A 1 104 ? -14.749 1.104 9.463 1.00 97.94 104 SER A CA 1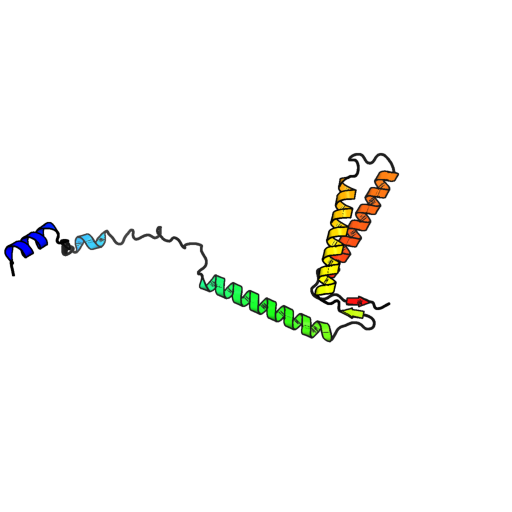
ATOM 813 C C . SER A 1 104 ? -15.301 0.934 10.884 1.00 97.94 104 SER A C 1
ATOM 815 O O . SER A 1 104 ? -16.345 1.488 11.222 1.00 97.94 104 SER A O 1
ATOM 817 N N . GLN A 1 105 ? -14.567 0.227 11.751 1.00 96.81 105 GLN A N 1
ATOM 818 C CA . GLN A 1 105 ? -14.946 0.043 13.150 1.00 96.81 105 GLN A CA 1
ATOM 819 C C . GLN A 1 105 ? -14.837 1.343 13.943 1.00 96.81 105 GLN A C 1
ATOM 821 O O . GLN A 1 105 ? -15.705 1.611 14.771 1.00 96.81 105 GLN A O 1
ATOM 826 N N . LEU A 1 106 ? -13.803 2.147 13.677 1.00 96.00 106 LEU A N 1
ATOM 827 C CA . LEU A 1 106 ? -13.622 3.457 14.300 1.00 96.00 106 LEU A CA 1
ATOM 828 C C . LEU A 1 106 ? -14.753 4.412 13.896 1.00 96.00 106 LEU A C 1
ATOM 830 O O . LEU A 1 106 ? -15.350 5.059 14.752 1.00 96.00 106 LEU A O 1
ATOM 834 N N . GLN A 1 107 ? -15.099 4.443 12.607 1.00 95.69 107 GLN A N 1
ATOM 835 C CA . GLN A 1 107 ? -16.204 5.243 12.068 1.00 95.69 107 GLN A CA 1
ATOM 836 C C . GLN A 1 107 ? -17.576 4.804 12.597 1.00 95.69 107 GLN A C 1
ATOM 838 O O . GLN A 1 107 ? -18.490 5.620 12.675 1.00 95.69 107 GLN A O 1
ATOM 843 N N . GLY A 1 108 ? -17.727 3.529 12.966 1.00 94.56 108 GLY A N 1
ATOM 844 C CA . GLY A 1 108 ? -18.946 2.991 13.570 1.00 94.56 108 GLY A CA 1
ATOM 845 C C . GLY A 1 108 ? -19.127 3.323 15.055 1.00 94.56 108 GLY A C 1
ATOM 846 O O . GLY A 1 108 ? -20.162 2.973 15.627 1.00 94.56 108 GLY A O 1
ATOM 847 N N . LEU A 1 109 ? -18.148 3.960 15.709 1.00 94.06 109 LEU A N 1
ATOM 848 C CA . LEU A 1 109 ? -18.286 4.378 17.103 1.00 94.06 109 LEU A CA 1
ATOM 849 C C . LEU A 1 109 ? -19.280 5.547 17.245 1.00 94.06 109 LEU A C 1
ATOM 851 O O . LEU A 1 109 ? -19.409 6.380 16.346 1.00 94.06 109 LEU A O 1
ATOM 855 N N . PRO A 1 110 ? -19.997 5.639 18.381 1.00 93.62 110 PRO A N 1
ATOM 856 C CA . PRO A 1 110 ? -20.918 6.739 18.623 1.00 93.62 110 PRO A CA 1
ATOM 857 C C . PRO A 1 110 ? -20.168 8.071 18.724 1.00 93.62 110 PRO A C 1
ATOM 859 O O . PRO A 1 110 ? -19.089 8.147 19.305 1.00 93.62 110 PRO A O 1
ATOM 862 N N . ILE A 1 111 ? -20.799 9.144 18.238 1.00 88.81 111 ILE A N 1
ATOM 863 C CA . ILE A 1 111 ? -20.235 10.505 18.251 1.00 88.81 111 ILE A CA 1
ATOM 864 C C . ILE A 1 111 ? -19.899 10.960 19.682 1.00 88.81 111 ILE A C 1
ATOM 866 O O . ILE A 1 111 ? -18.895 11.631 19.909 1.00 88.81 111 ILE A O 1
ATOM 870 N N . HIS A 1 112 ? -20.730 10.588 20.663 1.00 89.94 112 HIS A N 1
ATOM 871 C CA . HIS A 1 112 ? -20.523 10.948 22.063 1.00 89.94 112 HIS A CA 1
ATOM 872 C C . HIS A 1 112 ? -19.893 9.799 22.867 1.00 89.94 112 HIS A C 1
ATOM 874 O O . HIS A 1 112 ? -20.534 8.790 23.167 1.00 89.94 112 HIS A O 1
ATOM 880 N N . MET A 1 113 ? -18.656 10.006 23.315 1.00 84.81 113 MET A N 1
ATOM 881 C CA . MET A 1 113 ? -17.851 9.045 24.079 1.00 84.81 113 MET A CA 1
ATOM 882 C C . MET A 1 113 ? -18.045 9.222 25.603 1.00 84.81 113 MET A C 1
ATOM 884 O O . MET A 1 113 ? -17.113 9.590 26.320 1.00 84.81 113 MET A O 1
ATOM 888 N N . SER A 1 114 ? -19.263 9.002 26.121 1.00 86.56 114 SER A N 1
ATOM 889 C CA . SER A 1 114 ? -19.578 9.207 27.557 1.00 86.56 114 SER A CA 1
ATOM 890 C C . SER A 1 114 ? -18.963 8.150 28.470 1.00 86.56 114 SER A C 1
ATOM 892 O O . SER A 1 114 ? -18.604 8.444 29.608 1.00 86.56 114 SER A O 1
ATOM 894 N N . THR A 1 115 ? -18.877 6.906 27.996 1.00 94.31 115 THR A N 1
ATOM 895 C CA . THR A 1 115 ? -18.433 5.777 28.817 1.00 94.31 115 THR A CA 1
ATOM 896 C C . THR A 1 115 ? -16.966 5.454 28.559 1.00 94.31 115 THR A C 1
ATOM 898 O O . THR A 1 115 ? -16.486 5.493 27.424 1.00 94.31 115 THR A O 1
ATOM 901 N N . THR A 1 116 ? -16.252 5.076 29.619 1.00 94.94 116 THR A N 1
ATOM 902 C CA . THR A 1 116 ? -14.842 4.661 29.550 1.00 94.94 116 THR A CA 1
ATOM 903 C C . THR A 1 116 ? -14.629 3.486 28.600 1.00 94.94 116 THR A C 1
ATOM 905 O O . THR A 1 116 ? -13.628 3.448 27.898 1.00 94.94 116 THR A O 1
ATOM 908 N N . ARG A 1 117 ? -15.600 2.567 28.499 1.00 94.12 117 ARG A N 1
ATOM 909 C CA . ARG A 1 117 ? -15.553 1.427 27.570 1.00 94.12 117 ARG A CA 1
ATOM 910 C C . ARG A 1 117 ? -15.421 1.862 26.112 1.00 94.12 117 ARG A C 1
ATOM 912 O O . ARG A 1 117 ? -14.610 1.297 25.387 1.00 94.12 117 ARG A O 1
ATOM 919 N N . VAL A 1 118 ? -16.206 2.852 25.683 1.00 94.62 118 VAL A N 1
ATOM 920 C CA . VAL A 1 118 ? -16.166 3.322 24.290 1.00 94.62 118 VAL A CA 1
ATOM 921 C C . VAL A 1 118 ? -14.864 4.086 24.030 1.00 94.62 118 VAL A C 1
ATOM 923 O O . VAL A 1 118 ? -14.241 3.866 22.998 1.00 94.62 118 VAL A O 1
ATOM 926 N N . ARG A 1 119 ? -14.388 4.879 25.002 1.00 94.88 119 ARG A N 1
ATOM 927 C CA . ARG A 1 119 ? -13.085 5.560 24.913 1.00 94.88 119 ARG A CA 1
ATOM 928 C C . ARG A 1 119 ? -11.915 4.578 24.796 1.00 94.88 119 ARG A C 1
ATOM 930 O O . ARG A 1 119 ? -11.048 4.770 23.956 1.00 94.88 119 ARG A O 1
ATOM 937 N N . ASN A 1 120 ? -11.908 3.515 25.599 1.00 96.06 120 ASN A N 1
ATOM 938 C CA . ASN A 1 120 ? -10.867 2.488 25.531 1.00 96.06 120 ASN A CA 1
ATOM 939 C C . ASN A 1 120 ? -10.886 1.780 24.173 1.00 96.06 120 ASN A C 1
ATOM 941 O O . ASN A 1 120 ? -9.846 1.656 23.539 1.00 96.06 120 ASN A O 1
ATOM 945 N N . ARG A 1 121 ? -12.075 1.413 23.678 1.00 95.69 121 ARG A N 1
ATOM 946 C CA . ARG A 1 121 ? -12.226 0.813 22.346 1.00 95.69 121 ARG A CA 1
ATOM 947 C C . ARG A 1 121 ? -11.742 1.739 21.226 1.00 95.69 121 ARG A C 1
ATOM 949 O O . ARG A 1 121 ? -11.152 1.262 20.264 1.00 95.69 121 ARG A O 1
ATOM 956 N N . GLN A 1 122 ? -11.996 3.043 21.332 1.00 95.69 122 GLN A N 1
ATOM 957 C CA . GLN A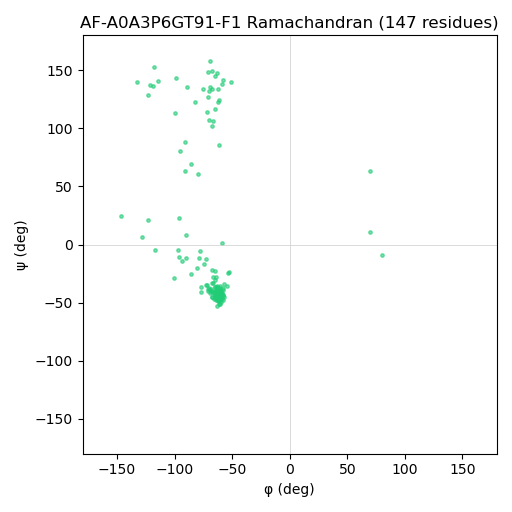 1 122 ? -11.471 4.030 20.389 1.00 95.69 122 GLN A CA 1
ATOM 958 C C . GLN A 1 122 ? -9.939 4.031 20.403 1.00 95.69 122 GLN A C 1
ATOM 960 O O . GLN A 1 122 ? -9.329 3.871 19.351 1.00 95.69 122 GLN A O 1
ATOM 965 N N . GLN A 1 123 ? -9.331 4.129 21.589 1.00 96.88 123 GLN A N 1
ATOM 966 C CA . GLN A 1 123 ? -7.875 4.119 21.743 1.00 96.88 123 GLN A CA 1
ATOM 967 C C . GLN A 1 123 ? -7.245 2.835 21.187 1.00 96.88 123 GLN A C 1
ATOM 969 O O . GLN A 1 123 ? -6.220 2.887 20.516 1.00 96.88 123 GLN A O 1
ATOM 974 N N . GLU A 1 124 ? -7.860 1.677 21.435 1.00 97.25 124 GLU A N 1
ATOM 975 C CA . GLU A 1 124 ? -7.415 0.391 20.888 1.00 97.25 124 GLU A CA 1
ATOM 976 C C . GLU A 1 124 ? -7.433 0.386 19.351 1.00 97.25 124 GLU A C 1
ATOM 978 O O . GLU A 1 124 ? -6.484 -0.086 18.723 1.00 97.25 124 GLU A O 1
ATOM 983 N N . LEU A 1 125 ? -8.489 0.930 18.735 1.00 97.75 125 LEU A N 1
ATOM 984 C CA . LEU A 1 125 ? -8.601 1.033 17.278 1.00 97.75 125 LEU A CA 1
ATOM 985 C C . LEU A 1 125 ? -7.598 2.028 16.687 1.00 97.75 125 LEU A C 1
ATOM 987 O O . LEU A 1 125 ? -7.015 1.735 15.647 1.00 97.75 125 LEU A O 1
ATOM 991 N N . GLU A 1 126 ? -7.369 3.165 17.342 1.00 97.25 126 GLU A N 1
ATOM 992 C CA . GLU A 1 126 ? -6.374 4.162 16.929 1.00 97.25 126 GLU A CA 1
ATOM 993 C C . GLU A 1 126 ? -4.948 3.606 17.011 1.00 97.25 126 GLU A C 1
ATOM 995 O O . GLU A 1 126 ? -4.196 3.710 16.044 1.00 97.25 126 GLU A O 1
ATOM 1000 N N . ASN A 1 127 ? -4.599 2.929 18.110 1.00 98.25 127 ASN A N 1
ATOM 1001 C CA . ASN A 1 127 ? -3.296 2.278 18.259 1.00 98.25 127 ASN A CA 1
ATOM 1002 C C . ASN A 1 127 ? -3.091 1.214 17.171 1.00 98.25 127 ASN A C 1
ATOM 1004 O O . ASN A 1 127 ? -2.065 1.187 16.490 1.00 98.25 127 ASN A O 1
ATOM 1008 N N . ARG A 1 128 ? -4.109 0.381 16.933 1.00 98.00 128 ARG A N 1
ATOM 1009 C CA . ARG A 1 128 ? -4.065 -0.624 15.868 1.00 98.00 128 ARG A CA 1
ATOM 1010 C C . ARG A 1 128 ? -3.924 0.007 14.482 1.00 98.00 128 ARG A C 1
ATOM 1012 O O . ARG A 1 128 ? -3.233 -0.549 13.634 1.00 98.00 128 ARG A O 1
ATOM 1019 N N . LEU A 1 129 ? -4.573 1.145 14.229 1.00 98.25 129 LEU A N 1
ATOM 1020 C CA . LEU A 1 129 ? -4.404 1.884 12.978 1.00 98.25 129 LEU A CA 1
ATOM 1021 C C . LEU A 1 129 ? -2.971 2.385 12.824 1.00 98.25 129 LEU A C 1
ATOM 1023 O O . LEU A 1 129 ? -2.391 2.152 11.768 1.00 98.25 129 LEU A O 1
ATOM 1027 N N . SER A 1 130 ? -2.375 2.966 13.870 1.00 98.38 130 SER A N 1
ATOM 1028 C CA . SER A 1 130 ? -0.974 3.403 13.813 1.00 98.38 130 SER A CA 1
ATOM 1029 C C . SER A 1 130 ? -0.011 2.247 13.528 1.00 98.38 130 SER A C 1
ATOM 1031 O O . SER A 1 130 ? 0.836 2.365 12.647 1.00 98.38 130 SER A O 1
ATOM 1033 N N . GLU A 1 131 ? -0.192 1.092 14.175 1.00 98.12 131 GLU A N 1
ATOM 1034 C CA . GLU A 1 131 ? 0.626 -0.103 13.924 1.00 98.12 131 GLU A CA 1
ATOM 1035 C C . GLU A 1 131 ? 0.493 -0.590 12.470 1.00 98.12 131 GLU A C 1
ATOM 1037 O O . GLU A 1 131 ? 1.479 -0.949 11.819 1.00 98.12 131 GLU A O 1
ATOM 1042 N N . LEU A 1 132 ? -0.731 -0.584 11.930 1.00 98.31 132 LEU A N 1
ATOM 1043 C CA . LEU A 1 132 ? -0.988 -0.966 10.543 1.00 98.31 132 LEU A CA 1
ATOM 1044 C C . LEU A 1 132 ? -0.385 0.035 9.554 1.00 98.31 132 LEU A C 1
ATOM 1046 O O . LEU A 1 132 ? 0.178 -0.384 8.544 1.00 98.31 132 LEU A O 1
ATOM 1050 N N . GLU A 1 133 ? -0.471 1.336 9.821 1.00 97.88 133 GLU A N 1
ATOM 1051 C CA . GLU A 1 133 ? 0.135 2.374 8.986 1.00 97.88 133 GLU A CA 1
ATOM 1052 C C . GLU A 1 133 ? 1.664 2.269 8.970 1.00 97.88 133 GLU A C 1
ATOM 1054 O O . GLU A 1 133 ? 2.280 2.366 7.902 1.00 97.88 133 GLU A O 1
ATOM 1059 N N . GLU A 1 134 ? 2.284 1.998 10.120 1.00 97.94 134 GLU A N 1
ATOM 1060 C CA . GLU A 1 134 ? 3.719 1.728 10.220 1.00 97.94 134 GLU A CA 1
ATOM 1061 C C . GLU A 1 134 ? 4.111 0.492 9.403 1.00 97.94 134 GLU A C 1
ATOM 1063 O O . GLU A 1 134 ? 5.041 0.553 8.589 1.00 97.94 134 GLU A O 1
ATOM 1068 N N . ALA A 1 135 ? 3.362 -0.607 9.540 1.00 96.94 135 ALA A N 1
ATOM 1069 C CA . ALA A 1 135 ? 3.579 -1.819 8.758 1.00 96.94 135 ALA A CA 1
ATOM 1070 C C . ALA A 1 135 ? 3.429 -1.557 7.250 1.00 96.94 135 ALA A C 1
ATOM 1072 O O . ALA A 1 135 ? 4.307 -1.924 6.464 1.00 96.94 135 ALA A O 1
ATOM 1073 N N . ILE A 1 136 ? 2.369 -0.862 6.825 1.00 97.56 136 ILE A N 1
ATOM 1074 C CA . ILE A 1 136 ? 2.163 -0.472 5.423 1.00 97.56 136 ILE A CA 1
ATOM 1075 C C . ILE A 1 136 ? 3.344 0.365 4.932 1.00 97.56 136 ILE A C 1
ATOM 1077 O O . ILE A 1 136 ? 3.847 0.123 3.837 1.00 97.56 136 ILE A O 1
ATOM 1081 N N . ASN A 1 137 ? 3.832 1.317 5.726 1.00 97.00 137 ASN A N 1
ATOM 1082 C CA . ASN A 1 137 ? 4.958 2.164 5.343 1.00 97.00 137 ASN A CA 1
ATOM 1083 C C . ASN A 1 137 ? 6.263 1.365 5.171 1.00 97.00 137 ASN A C 1
ATOM 1085 O O . ASN A 1 137 ? 7.042 1.632 4.251 1.00 97.00 137 ASN A O 1
ATOM 1089 N N . ILE A 1 138 ? 6.490 0.349 6.009 1.00 95.31 138 ILE A N 1
ATOM 1090 C CA . ILE A 1 138 ? 7.612 -0.586 5.855 1.00 95.31 138 ILE A CA 1
ATOM 1091 C C . ILE A 1 138 ? 7.469 -1.363 4.544 1.00 95.31 138 ILE A C 1
ATOM 1093 O O . ILE A 1 138 ? 8.387 -1.349 3.722 1.00 95.31 138 ILE A O 1
ATOM 1097 N N . PHE A 1 139 ? 6.312 -1.988 4.313 1.00 95.19 139 PHE A N 1
ATOM 1098 C CA . PHE A 1 139 ? 6.085 -2.830 3.137 1.00 95.19 139 PHE A CA 1
ATOM 1099 C C . PHE A 1 139 ? 5.900 -2.046 1.831 1.00 95.19 139 PHE A C 1
ATOM 1101 O O . PHE A 1 139 ? 6.077 -2.607 0.751 1.00 95.19 139 PHE A O 1
ATOM 1108 N N . ARG A 1 140 ? 5.624 -0.739 1.899 1.00 93.31 140 ARG A N 1
ATOM 1109 C CA . ARG A 1 140 ? 5.573 0.169 0.743 1.00 93.31 140 ARG A CA 1
ATOM 1110 C C . ARG A 1 140 ? 6.940 0.333 0.075 1.00 93.31 140 ARG A C 1
ATOM 1112 O O . ARG A 1 140 ? 7.012 0.711 -1.096 1.00 93.31 140 ARG A O 1
ATOM 1119 N N . LYS A 1 141 ? 8.032 0.070 0.799 1.00 91.00 141 LYS A N 1
ATOM 1120 C CA . LYS A 1 141 ? 9.394 0.162 0.266 1.00 91.00 141 LYS A CA 1
ATOM 1121 C C . LYS A 1 141 ? 9.649 -0.922 -0.797 1.00 91.00 141 LYS A C 1
ATOM 1123 O O . LYS A 1 141 ? 9.094 -2.021 -0.732 1.00 91.00 141 LYS A O 1
ATOM 1128 N N . PRO A 1 142 ? 10.517 -0.647 -1.792 1.00 87.31 142 PRO A N 1
ATOM 1129 C CA . PRO A 1 142 ? 10.852 -1.616 -2.830 1.00 87.31 142 PRO A CA 1
ATOM 1130 C C . PRO A 1 142 ? 11.488 -2.895 -2.264 1.00 87.31 142 PRO A C 1
ATOM 1132 O O . PRO A 1 142 ? 11.219 -3.983 -2.761 1.00 87.31 142 PRO A O 1
ATOM 1135 N N . ILE A 1 143 ? 12.300 -2.755 -1.214 1.00 87.56 143 ILE A N 1
ATOM 1136 C CA . ILE A 1 143 ? 13.055 -3.836 -0.583 1.00 87.56 143 ILE A CA 1
ATOM 1137 C C . ILE A 1 143 ? 12.680 -3.886 0.894 1.00 87.56 143 ILE A C 1
ATOM 1139 O O . ILE A 1 143 ? 12.743 -2.869 1.586 1.00 87.56 143 ILE A O 1
ATOM 1143 N N . VAL A 1 144 ? 12.308 -5.075 1.360 1.00 90.81 144 VAL A N 1
ATOM 1144 C CA . VAL A 1 144 ? 11.927 -5.347 2.747 1.00 90.81 144 VAL A CA 1
ATOM 1145 C C . VAL A 1 144 ? 12.658 -6.603 3.199 1.00 90.81 144 VAL A C 1
ATOM 1147 O O . VAL A 1 144 ? 12.777 -7.560 2.429 1.00 90.81 144 VAL A O 1
ATOM 1150 N N . TYR A 1 145 ? 13.135 -6.598 4.440 1.00 91.06 145 TYR A N 1
ATOM 1151 C CA . TYR A 1 145 ? 13.781 -7.740 5.075 1.00 91.06 145 TYR A CA 1
ATOM 1152 C C . TYR A 1 145 ? 12.972 -8.154 6.299 1.00 91.06 145 TYR A C 1
ATOM 1154 O O . TYR A 1 145 ? 12.544 -7.297 7.070 1.00 91.06 145 TYR A O 1
ATOM 1162 N N . ILE A 1 146 ? 12.769 -9.456 6.471 1.00 92.06 146 ILE A N 1
ATOM 1163 C CA . ILE A 1 146 ? 12.093 -10.041 7.631 1.00 92.06 146 ILE A CA 1
ATOM 1164 C C . ILE A 1 146 ? 13.117 -10.876 8.393 1.00 92.06 146 ILE A C 1
ATOM 1166 O O . ILE A 1 146 ? 13.958 -11.537 7.781 1.00 92.06 146 ILE A O 1
ATOM 1170 N N . LYS A 1 147 ? 13.067 -10.821 9.722 1.00 92.75 147 LYS A N 1
ATOM 1171 C CA . LYS A 1 147 ? 13.892 -11.653 10.594 1.00 92.75 147 LYS A CA 1
ATOM 1172 C C . LYS A 1 147 ? 13.434 -13.114 10.499 1.00 92.75 147 LYS A C 1
ATOM 1174 O O . LYS A 1 147 ? 12.238 -13.382 10.489 1.00 92.75 147 LYS A O 1
ATOM 1179 N N . LEU A 1 148 ? 14.379 -14.038 10.387 1.00 87.88 148 LEU A N 1
ATOM 1180 C CA . LEU A 1 148 ? 14.113 -15.468 10.502 1.00 87.88 148 LEU A CA 1
ATOM 1181 C C . LEU A 1 148 ? 14.086 -15.810 11.998 1.00 87.88 148 LEU A C 1
ATOM 1183 O O . LEU A 1 148 ? 15.050 -15.494 12.702 1.00 87.88 148 LEU A O 1
ATOM 1187 N N . ASP A 1 149 ? 12.972 -16.371 12.464 1.00 76.31 149 ASP A N 1
ATOM 1188 C CA . ASP A 1 149 ? 12.808 -16.867 13.837 1.00 76.31 149 ASP A CA 1
ATOM 1189 C C . ASP A 1 149 ? 13.464 -18.241 14.035 1.00 76.31 149 ASP A C 1
ATOM 1191 O O . ASP A 1 149 ? 13.483 -19.040 13.066 1.00 76.31 149 ASP A O 1
#

Organism: Mesocestoides corti (NCBI:txid53468)

Sequence (149 aa):
MNYIRANANAVTYGQVRNQRPASEEDLKCENSRSSVTARSNLGKLPCYLIRRRKEEQAKKAELARSKNDREGSALTPPGHRRVSEDERTKTLAALHEAHANALSQLQGLPIHMSTTRVRNRQQELENRLSELEEAINIFRKPIVYIKLD

InterPro domains:
  IPR027012 Enkurin domain [PF13864] (43-142)
  IPR027012 Enkurin domain [PS51665] (55-147)
  IPR052102 Enkurin domain-containing protein [PTHR21490] (2-149)

Nearest PDB structures (foldseek):
  8j07-assembly1_3Q  TM=4.399E-01  e=5.548E-05  Homo sapiens
  8j07-assembly1_3O  TM=4.387E-01  e=7.655E-05  Homo sapiens
  8snb-assembly1_2B  TM=4.433E-01  e=1.301E-03  Strongylocentrotus purpuratus
  7ung-assembly1_h  TM=4.182E-01  e=1.220E-03  Homo sapiens
  8glv-assembly1_5V  TM=5.383E-01  e=8.417E-03  Chlamydomonas reinhardtii

Foldseek 3Di:
DPVVVVVVCCVVPPDPPPPPPDDPVVVPPVPPDPPPPVCPCVPPDDPVVVVVVVVVVVVVVVVVVVVCVVVQVPDQDPQKDKDDPVRLVVVLVVLVVVLVVLVVVLVPQDPDPPDPVSVVSNVVSVVVNVVSVVVNVQSVDPIHMDGHD

pLDDT: mean 83.23, std 16.12, range [40.44, 98.38]

Secondary structure (DSSP, 8-state):
--HHHHHHHHHHH-------PPPGGGGGTGGG-S-TT--TTTTPPPHHHHHHHHHHHHHHHHHHHHHHHHHHHH-PPTTEEEPPHHHHHHHHHHHHHHHHHHHHHHHTS-S---SHHHHHHHHHHHHHHHHHHHHHHHHTSS--EEE--

Mean predicted aligned error: 15.06 Å